Protein AF-A0A1Z8R9D2-F1 (afdb_monomer_lite)

Radius of gyration: 16.12 Å; chains: 1; bounding box: 40×30×42 Å

Sequence (87 aa):
KFWLNERKKWRRGLQDAALLEFGDRFEETPKGKLYIHVPEISEIRKALKQIGFVVEKDVLRSKIATESKLVNEYSDECRFWVARKPG

pLDDT: mean 92.04, std 4.84, range [69.5, 98.25]

Structure (mmCIF, N/CA/C/O backbone):
data_AF-A0A1Z8R9D2-F1
#
_entry.id   AF-A0A1Z8R9D2-F1
#
loop_
_atom_site.group_PDB
_atom_site.id
_atom_site.type_symbol
_atom_site.label_atom_id
_atom_site.label_alt_id
_atom_site.label_comp_id
_atom_site.label_asym_id
_atom_site.label_entity_id
_atom_site.label_seq_id
_atom_site.pdbx_PDB_ins_code
_atom_site.Cartn_x
_atom_site.Cartn_y
_atom_site.Cartn_z
_atom_site.occupancy
_atom_site.B_iso_or_equiv
_atom_site.auth_seq_id
_atom_site.auth_comp_id
_atom_site.auth_asym_id
_atom_site.auth_atom_id
_atom_site.pdbx_PDB_model_num
ATOM 1 N N . LYS A 1 1 ? 1.113 9.463 -9.408 1.00 69.50 1 LYS A N 1
ATOM 2 C CA . LYS A 1 1 ? 1.622 9.306 -10.799 1.00 69.50 1 LYS A CA 1
ATOM 3 C C . LYS A 1 1 ? 1.768 7.835 -11.200 1.00 69.50 1 LYS A C 1
ATOM 5 O O . LYS A 1 1 ? 1.290 7.504 -12.274 1.00 69.50 1 LYS A O 1
ATOM 10 N N . PHE A 1 2 ? 2.325 6.970 -10.339 1.00 79.44 2 PHE A N 1
ATOM 11 C CA . PHE A 1 2 ? 2.482 5.528 -10.593 1.00 79.44 2 PHE A CA 1
ATOM 12 C C . PHE A 1 2 ? 1.239 4.850 -11.199 1.00 79.44 2 PHE A C 1
ATOM 14 O O . PHE A 1 2 ? 1.274 4.461 -12.358 1.00 79.44 2 PHE A O 1
ATOM 21 N N . TRP A 1 3 ? 0.114 4.822 -10.477 1.00 82.75 3 TRP A N 1
ATOM 22 C CA . TRP A 1 3 ? -1.094 4.100 -10.899 1.00 82.75 3 TRP A CA 1
ATOM 23 C C . TRP A 1 3 ? -1.658 4.516 -12.258 1.00 82.75 3 TRP A C 1
ATOM 25 O O . TRP A 1 3 ? -2.154 3.685 -13.012 1.00 82.75 3 TRP A O 1
ATOM 35 N N . LEU A 1 4 ? -1.564 5.805 -12.595 1.00 85.06 4 LEU A N 1
ATOM 36 C CA . LEU A 1 4 ? -2.007 6.312 -13.894 1.00 85.06 4 LEU A CA 1
ATOM 37 C C . LEU A 1 4 ? -1.125 5.791 -15.031 1.00 85.06 4 LEU A C 1
ATOM 39 O O . LEU A 1 4 ? -1.636 5.467 -16.100 1.00 85.06 4 LEU A O 1
ATOM 43 N N . ASN A 1 5 ? 0.188 5.724 -14.811 1.00 85.75 5 ASN A N 1
ATOM 44 C CA . ASN A 1 5 ? 1.128 5.204 -15.798 1.00 85.75 5 ASN A CA 1
ATOM 45 C C . ASN A 1 5 ? 1.009 3.685 -15.913 1.00 85.75 5 ASN A C 1
ATOM 47 O O . ASN A 1 5 ? 0.957 3.169 -17.025 1.00 85.75 5 ASN A O 1
ATOM 51 N N . GLU A 1 6 ? 0.878 2.997 -14.783 1.00 88.00 6 GLU A N 1
ATOM 52 C CA . GLU A 1 6 ? 0.730 1.547 -14.747 1.00 88.00 6 GLU A CA 1
ATOM 53 C C . GLU A 1 6 ? -0.535 1.114 -15.486 1.00 88.00 6 GLU A C 1
ATOM 55 O O . GLU A 1 6 ? -0.484 0.332 -16.432 1.00 88.00 6 GLU A O 1
ATOM 60 N N . ARG A 1 7 ? -1.668 1.759 -15.198 1.00 90.38 7 ARG A N 1
ATOM 61 C CA . ARG A 1 7 ? -2.931 1.495 -15.897 1.00 90.38 7 ARG A CA 1
ATOM 62 C C . ARG A 1 7 ? -2.840 1.734 -17.408 1.00 90.38 7 ARG A C 1
ATOM 64 O O . ARG A 1 7 ? -3.504 1.041 -18.176 1.00 90.38 7 ARG A O 1
ATOM 71 N N . LYS A 1 8 ? -2.032 2.705 -17.857 1.00 91.06 8 LYS A N 1
ATOM 72 C CA . LYS A 1 8 ? -1.785 2.945 -19.290 1.00 91.06 8 LYS A CA 1
ATOM 73 C C . LYS A 1 8 ? -0.955 1.829 -19.927 1.00 91.06 8 LYS A C 1
ATOM 75 O O . LYS A 1 8 ? -1.273 1.455 -21.052 1.00 91.06 8 LYS A O 1
ATOM 80 N N . LYS A 1 9 ? 0.076 1.321 -19.241 1.00 89.88 9 LYS A N 1
ATOM 81 C CA . LYS A 1 9 ? 0.907 0.207 -19.730 1.00 89.88 9 LYS A CA 1
ATOM 82 C C . LYS A 1 9 ? 0.077 -1.062 -19.885 1.00 89.88 9 LYS A C 1
ATOM 84 O O . LYS A 1 9 ? -0.021 -1.581 -20.991 1.00 89.88 9 LYS A O 1
ATOM 89 N N . TRP A 1 10 ? -0.609 -1.464 -18.817 1.00 90.44 10 TRP A N 1
ATOM 90 C CA . TRP A 1 10 ? -1.414 -2.687 -18.782 1.00 90.44 10 TRP A CA 1
ATOM 91 C C . TRP A 1 10 ? -2.552 -2.679 -19.800 1.00 90.44 10 TRP A C 1
ATOM 93 O O . TRP A 1 10 ? -2.762 -3.657 -20.508 1.00 90.44 10 TRP A O 1
ATOM 103 N N . ARG A 1 11 ? -3.243 -1.542 -19.973 1.00 91.25 11 ARG A N 1
ATOM 104 C CA . ARG A 1 11 ? -4.291 -1.413 -21.002 1.00 91.25 11 ARG A CA 1
ATOM 105 C C . ARG A 1 11 ? -3.761 -1.624 -22.423 1.00 91.25 11 ARG A C 1
ATOM 107 O O . ARG A 1 11 ? -4.514 -2.037 -23.295 1.00 91.25 11 ARG A O 1
ATOM 114 N N . ARG A 1 12 ? -2.498 -1.275 -22.671 1.00 92.56 12 ARG A N 1
ATOM 115 C CA . ARG A 1 12 ? -1.856 -1.385 -23.986 1.00 92.56 12 ARG A CA 1
ATOM 116 C C . ARG A 1 12 ? -1.101 -2.706 -24.170 1.00 92.56 12 ARG A C 1
ATOM 118 O O . ARG A 1 12 ? -0.514 -2.880 -25.230 1.00 92.56 12 ARG A O 1
ATOM 125 N N . GLY A 1 13 ? -1.081 -3.594 -23.171 1.00 89.00 13 GLY A N 1
ATOM 126 C CA . GLY A 1 13 ? -0.256 -4.806 -23.208 1.00 89.00 13 GLY A CA 1
ATOM 127 C C . GLY A 1 13 ? 1.252 -4.521 -23.157 1.00 89.00 13 GLY A C 1
ATOM 128 O O . GLY A 1 13 ? 2.037 -5.324 -23.641 1.00 89.00 13 GLY A O 1
ATOM 129 N N . LEU A 1 14 ? 1.652 -3.350 -22.645 1.00 90.06 14 LEU A N 1
ATOM 130 C CA . LEU A 1 14 ? 3.046 -2.882 -22.581 1.00 90.06 14 LEU A CA 1
ATOM 131 C C . LEU A 1 14 ? 3.649 -3.005 -21.173 1.00 90.06 14 LEU A C 1
ATOM 133 O O . LEU A 1 14 ? 4.657 -2.364 -20.868 1.00 90.06 14 LEU A O 1
ATOM 137 N N . GLN A 1 15 ? 2.985 -3.727 -20.276 1.00 89.19 15 GLN A N 1
ATOM 138 C CA . GLN A 1 15 ? 3.570 -4.114 -19.000 1.00 89.19 15 GLN A CA 1
ATOM 139 C C . GLN A 1 15 ? 4.743 -5.075 -19.229 1.00 89.19 15 GLN A C 1
ATOM 141 O O . GLN A 1 15 ? 4.817 -5.744 -20.258 1.00 89.19 15 GLN A O 1
ATOM 146 N N . ASP A 1 16 ? 5.663 -5.128 -18.271 1.00 85.12 16 ASP A N 1
ATOM 147 C CA . ASP A 1 16 ? 6.731 -6.123 -18.294 1.00 85.12 16 ASP A CA 1
ATOM 148 C C . ASP A 1 16 ? 6.109 -7.526 -18.187 1.00 85.12 16 ASP A C 1
ATOM 150 O O . ASP A 1 16 ? 5.296 -7.781 -17.300 1.00 85.12 16 ASP A O 1
ATOM 154 N N . ALA A 1 17 ? 6.465 -8.416 -19.114 1.00 85.25 17 ALA A N 1
ATOM 155 C CA . ALA A 1 17 ? 5.921 -9.769 -19.194 1.00 85.25 17 ALA A CA 1
ATOM 156 C C . ALA A 1 17 ? 6.314 -10.652 -17.996 1.00 85.25 17 ALA A C 1
ATOM 158 O O . ALA A 1 17 ? 5.702 -11.697 -17.790 1.00 85.25 17 ALA A O 1
ATOM 159 N N . ALA A 1 18 ? 7.321 -10.248 -17.214 1.00 85.94 18 ALA A N 1
ATOM 160 C CA . ALA A 1 18 ? 7.685 -10.911 -15.967 1.00 85.94 18 ALA A CA 1
ATOM 161 C C . ALA A 1 18 ? 6.739 -10.575 -14.796 1.00 85.94 18 ALA A C 1
ATOM 163 O O . ALA A 1 18 ? 6.796 -11.248 -13.768 1.00 85.94 18 ALA A O 1
ATOM 164 N N . LEU A 1 19 ? 5.895 -9.544 -14.923 1.00 86.94 19 LEU A N 1
ATOM 165 C CA . LEU A 1 19 ? 4.919 -9.147 -13.905 1.00 86.94 19 LEU A CA 1
ATOM 166 C C . LEU A 1 19 ? 3.628 -9.954 -14.073 1.00 86.94 19 LEU A C 1
ATOM 168 O O . LEU A 1 19 ? 3.090 -10.048 -15.177 1.00 86.94 19 LEU A O 1
ATOM 172 N N . LEU A 1 20 ? 3.132 -10.530 -12.978 1.00 86.44 20 LEU A N 1
ATOM 173 C CA . LEU A 1 20 ? 2.007 -11.467 -13.005 1.00 86.44 20 LEU A CA 1
ATOM 174 C C . LEU A 1 20 ? 0.671 -10.747 -12.794 1.00 86.44 20 LEU A C 1
ATOM 176 O O . LEU A 1 20 ? -0.320 -11.045 -13.460 1.00 86.44 20 LEU A O 1
ATOM 180 N N . GLU A 1 21 ? 0.659 -9.772 -11.894 1.00 89.75 21 GLU A N 1
ATOM 181 C CA . GLU A 1 21 ? -0.513 -9.061 -11.408 1.00 89.75 21 GLU A CA 1
ATOM 182 C C . GLU A 1 21 ? -0.351 -7.541 -11.547 1.00 89.75 21 GLU A C 1
ATOM 184 O O . GLU A 1 21 ? 0.743 -6.968 -11.523 1.00 89.75 21 GLU A O 1
ATOM 189 N N . PHE A 1 22 ? -1.482 -6.852 -11.706 1.00 90.25 22 PHE A N 1
ATOM 190 C CA . PHE A 1 22 ? -1.493 -5.397 -11.789 1.00 90.25 22 PHE A CA 1
ATOM 191 C C . PHE A 1 22 ? -1.005 -4.787 -10.472 1.00 90.25 22 PHE A C 1
ATOM 193 O O . PHE A 1 22 ? -1.584 -5.041 -9.425 1.00 90.25 22 PHE A O 1
ATOM 200 N N . GLY A 1 23 ? 0.022 -3.938 -10.538 1.00 89.50 23 GLY A N 1
ATOM 201 C CA . GLY A 1 23 ? 0.637 -3.347 -9.345 1.00 89.50 23 GLY A CA 1
ATOM 202 C C . GLY A 1 23 ? 1.923 -4.043 -8.897 1.00 89.50 23 GLY A C 1
ATOM 203 O O . GLY A 1 23 ? 2.641 -3.472 -8.069 1.00 89.50 23 GLY A O 1
ATOM 204 N N . ASP A 1 24 ? 2.264 -5.190 -9.493 1.00 92.12 24 ASP A N 1
ATOM 205 C CA . ASP A 1 24 ? 3.576 -5.813 -9.337 1.00 92.12 24 ASP A CA 1
ATOM 206 C C . ASP A 1 24 ? 4.687 -4.911 -9.869 1.00 92.12 24 ASP A C 1
ATOM 208 O O . ASP A 1 24 ? 4.531 -4.192 -10.863 1.00 92.12 24 ASP A O 1
ATOM 212 N N . ARG A 1 25 ? 5.843 -4.971 -9.210 1.00 89.31 25 ARG A N 1
ATOM 213 C CA . ARG A 1 25 ? 7.058 -4.278 -9.626 1.00 89.31 25 ARG A CA 1
ATOM 214 C C . ARG A 1 25 ? 8.289 -5.115 -9.333 1.00 89.31 25 ARG A C 1
ATOM 216 O O . ARG A 1 25 ? 8.384 -5.758 -8.288 1.00 89.31 25 ARG A O 1
ATOM 223 N N . PHE A 1 26 ? 9.259 -4.995 -10.231 1.00 89.69 26 PHE A N 1
ATOM 224 C CA . PHE A 1 26 ? 10.634 -5.417 -10.019 1.00 89.69 26 PHE A CA 1
ATOM 225 C C . PHE A 1 26 ? 11.549 -4.199 -10.022 1.00 89.69 26 PHE A C 1
ATOM 227 O O . PHE A 1 26 ? 11.474 -3.360 -10.921 1.00 89.69 26 PHE A O 1
ATOM 234 N N . GLU A 1 27 ? 12.432 -4.127 -9.035 1.00 86.94 27 GLU A N 1
ATOM 235 C CA . GLU A 1 27 ? 13.454 -3.092 -8.936 1.00 86.94 27 GLU A CA 1
ATOM 236 C C . GLU A 1 27 ? 14.809 -3.742 -8.630 1.00 86.94 27 GLU A C 1
ATOM 238 O 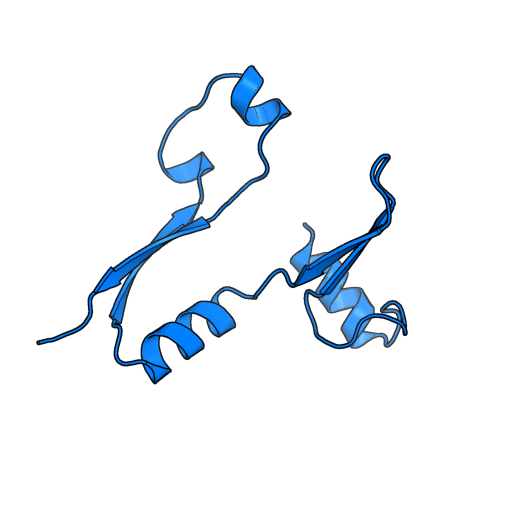O . GLU A 1 27 ? 14.935 -4.574 -7.731 1.00 86.94 27 GLU A O 1
ATOM 243 N N . GLU A 1 28 ? 15.837 -3.386 -9.400 1.00 91.06 28 GLU A N 1
ATOM 244 C CA . GLU A 1 28 ? 17.216 -3.764 -9.084 1.00 91.06 28 GLU A CA 1
ATOM 245 C C . GLU A 1 28 ? 17.718 -2.881 -7.942 1.00 91.06 28 GLU A C 1
ATOM 247 O O . GLU A 1 28 ? 17.691 -1.652 -8.035 1.00 91.06 28 GLU A O 1
ATOM 252 N N . THR A 1 29 ? 18.195 -3.498 -6.864 1.00 90.06 29 THR A N 1
ATOM 253 C CA . THR A 1 29 ? 18.771 -2.784 -5.720 1.00 90.06 29 THR A CA 1
ATOM 254 C C . THR A 1 29 ? 20.209 -3.247 -5.479 1.00 90.06 29 THR A C 1
ATOM 256 O O . THR A 1 29 ? 20.574 -4.353 -5.885 1.00 90.06 29 THR A O 1
ATOM 259 N N . PRO A 1 30 ? 21.036 -2.486 -4.737 1.00 93.81 30 PRO A N 1
ATOM 260 C CA . PRO A 1 30 ? 22.375 -2.941 -4.349 1.00 93.81 30 PRO A CA 1
ATOM 261 C C . PRO A 1 30 ? 22.397 -4.266 -3.567 1.00 93.81 30 PRO A C 1
ATOM 263 O O . PRO A 1 30 ? 23.444 -4.894 -3.458 1.00 93.81 30 PRO A O 1
ATOM 266 N N . LYS A 1 31 ? 21.256 -4.687 -3.001 1.00 90.25 31 LYS A N 1
ATOM 267 C CA . LYS A 1 31 ? 21.102 -5.944 -2.252 1.00 90.25 31 LYS A CA 1
ATOM 268 C C . LYS A 1 31 ? 20.500 -7.076 -3.096 1.00 90.25 31 LYS A C 1
ATOM 270 O O . LYS A 1 31 ? 20.204 -8.137 -2.554 1.00 90.25 31 LYS A O 1
ATOM 275 N N . GLY A 1 32 ? 20.319 -6.857 -4.398 1.00 92.62 32 GLY A N 1
ATOM 276 C CA . GLY A 1 32 ? 19.686 -7.784 -5.331 1.00 92.62 32 GLY A CA 1
ATOM 277 C C . GLY A 1 32 ? 18.310 -7.312 -5.801 1.00 92.62 32 GLY A C 1
ATOM 278 O O . GLY A 1 32 ? 17.888 -6.182 -5.537 1.00 92.62 32 GLY A O 1
ATOM 279 N N . LYS A 1 33 ? 17.608 -8.198 -6.509 1.00 90.06 33 LYS A N 1
ATOM 280 C CA . LYS A 1 33 ? 16.287 -7.918 -7.077 1.00 90.06 33 LYS A CA 1
ATOM 281 C C . LYS A 1 33 ? 15.225 -7.846 -5.988 1.00 90.06 33 LYS A C 1
ATOM 283 O O . LYS A 1 33 ? 15.023 -8.801 -5.241 1.00 90.06 33 LYS A O 1
ATOM 288 N N . LEU A 1 34 ? 14.522 -6.724 -5.947 1.00 89.69 34 LEU A N 1
ATOM 289 C CA . LEU A 1 34 ? 13.363 -6.495 -5.105 1.00 89.69 34 LEU A CA 1
ATOM 290 C C . LEU A 1 34 ? 12.098 -6.727 -5.927 1.00 89.69 34 LEU A C 1
ATOM 292 O O . LEU A 1 34 ? 11.904 -6.102 -6.968 1.00 89.69 34 LEU A O 1
ATOM 296 N N . TYR A 1 35 ? 11.243 -7.617 -5.438 1.00 90.88 35 TYR A N 1
ATOM 297 C CA . TYR A 1 35 ? 9.894 -7.799 -5.950 1.00 90.88 35 TYR A CA 1
ATOM 298 C C . TYR A 1 35 ? 8.888 -7.274 -4.935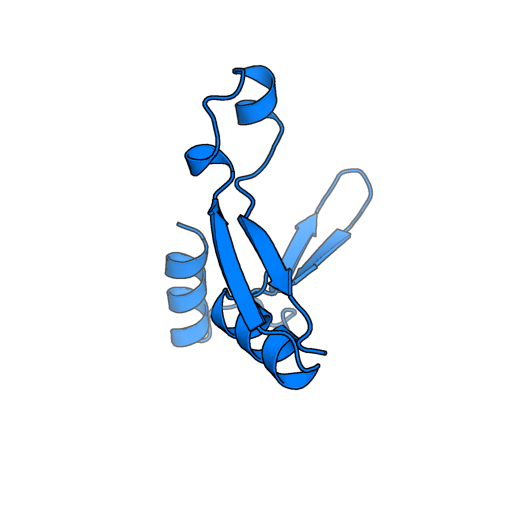 1.00 90.88 35 TYR A C 1
ATOM 300 O O . TYR A 1 35 ? 8.939 -7.656 -3.763 1.00 90.88 35 TYR A O 1
ATOM 308 N N . ILE A 1 36 ? 7.981 -6.407 -5.378 1.00 90.88 36 ILE A N 1
ATOM 309 C CA . ILE A 1 36 ? 6.911 -5.859 -4.543 1.00 90.88 36 ILE A CA 1
ATOM 310 C C . ILE A 1 36 ? 5.608 -5.890 -5.331 1.00 90.88 36 ILE A C 1
ATOM 312 O O . ILE A 1 36 ? 5.538 -5.360 -6.437 1.00 90.88 36 ILE A O 1
ATOM 316 N N . HIS A 1 37 ? 4.555 -6.409 -4.707 1.00 91.88 37 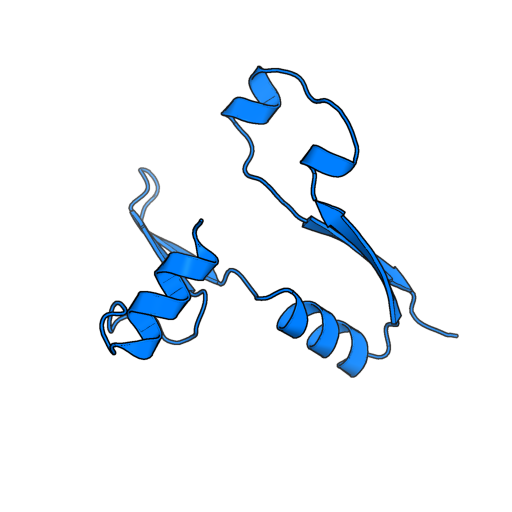HIS A N 1
ATOM 317 C CA . HIS A 1 37 ? 3.188 -6.135 -5.126 1.00 91.88 37 HIS A CA 1
ATOM 318 C C . HIS A 1 37 ? 2.676 -4.896 -4.386 1.00 91.88 37 HIS A C 1
ATOM 320 O O . HIS A 1 37 ? 2.582 -4.889 -3.155 1.00 91.88 37 HIS A O 1
ATOM 326 N N . VAL A 1 38 ? 2.373 -3.826 -5.122 1.00 90.88 38 VAL A N 1
ATOM 327 C CA . VAL A 1 38 ? 1.709 -2.646 -4.561 1.00 90.88 38 VAL A CA 1
ATOM 328 C C . VAL A 1 38 ? 0.217 -2.813 -4.826 1.00 90.88 38 VAL A C 1
ATOM 330 O O . VAL A 1 38 ? -0.154 -2.716 -5.987 1.00 90.88 38 VAL A O 1
ATOM 333 N N . PRO A 1 39 ? -0.633 -3.030 -3.808 1.00 91.69 39 PRO A N 1
ATOM 334 C CA . PRO A 1 39 ? -2.052 -3.297 -4.019 1.00 91.69 39 PRO A CA 1
ATOM 335 C C . PRO A 1 39 ? -2.852 -2.015 -4.265 1.00 91.69 39 PRO A C 1
ATOM 337 O O . PRO A 1 39 ? -2.579 -0.952 -3.687 1.00 91.69 39 PRO A O 1
ATOM 340 N N . GLU A 1 40 ? -3.905 -2.109 -5.072 1.00 91.38 40 GLU A N 1
ATOM 341 C CA . GLU A 1 40 ? -4.925 -1.075 -5.165 1.00 91.38 40 GLU A CA 1
ATOM 342 C C . GLU A 1 40 ? -5.704 -0.956 -3.841 1.00 91.38 40 GLU A C 1
ATOM 344 O O . GLU A 1 40 ? -5.912 -1.906 -3.084 1.00 91.38 40 GLU A O 1
ATOM 349 N N . ILE A 1 41 ? -6.224 0.244 -3.571 1.00 93.38 41 ILE A N 1
ATOM 350 C CA . ILE A 1 41 ? -7.041 0.526 -2.375 1.00 93.38 41 ILE A CA 1
ATOM 351 C C . ILE A 1 41 ? -8.253 -0.423 -2.304 1.00 93.38 41 ILE A C 1
ATOM 353 O O . ILE A 1 41 ? -8.648 -0.860 -1.223 1.00 93.38 41 ILE A O 1
ATOM 357 N N . SER A 1 42 ? -8.850 -0.750 -3.453 1.00 94.19 42 SER A N 1
ATOM 358 C CA . SER A 1 42 ? -9.972 -1.687 -3.556 1.00 94.19 42 SER A CA 1
ATOM 359 C C . SER A 1 42 ? -9.597 -3.114 -3.171 1.00 94.19 42 SER A C 1
ATOM 361 O O . SER A 1 42 ? -10.427 -3.799 -2.577 1.00 94.19 42 SER A O 1
ATOM 363 N N . GLU A 1 43 ? -8.373 -3.551 -3.465 1.00 95.19 43 GLU A N 1
ATOM 364 C CA . GLU A 1 43 ? -7.892 -4.894 -3.128 1.00 95.19 43 GLU A CA 1
ATOM 365 C C . GLU A 1 43 ? -7.764 -5.051 -1.617 1.00 95.19 43 GLU A C 1
ATOM 367 O O . GLU A 1 43 ? -8.350 -5.970 -1.047 1.00 95.19 43 GLU A O 1
ATOM 372 N N . ILE A 1 44 ? -7.138 -4.078 -0.945 1.00 95.88 44 ILE A N 1
ATOM 373 C CA . ILE A 1 44 ? -7.045 -4.062 0.522 1.00 95.88 44 ILE A CA 1
ATOM 374 C C . ILE A 1 44 ? -8.435 -4.031 1.168 1.00 95.88 44 ILE A C 1
ATOM 376 O O . ILE A 1 44 ? -8.718 -4.805 2.084 1.00 95.88 44 ILE A O 1
ATOM 380 N N . ARG A 1 45 ? -9.344 -3.181 0.671 1.00 97.25 45 ARG A N 1
ATOM 381 C CA . ARG A 1 45 ? -10.726 -3.105 1.180 1.00 97.25 45 ARG A CA 1
ATOM 382 C C . ARG A 1 45 ? -11.475 -4.424 1.012 1.00 97.25 45 ARG A C 1
ATOM 384 O O . ARG A 1 45 ? -12.194 -4.832 1.924 1.00 97.25 45 ARG A O 1
ATOM 391 N N . LYS A 1 46 ? -11.321 -5.082 -0.138 1.00 97.12 46 LYS A N 1
ATOM 392 C CA . LYS A 1 46 ? -11.937 -6.382 -0.417 1.00 97.12 46 LYS A CA 1
ATOM 393 C C . LYS A 1 46 ? -11.372 -7.457 0.507 1.00 97.12 46 LYS A C 1
ATOM 395 O O . LYS A 1 46 ? -12.167 -8.163 1.121 1.00 97.12 46 LYS A O 1
ATOM 400 N N . ALA A 1 47 ? -10.050 -7.526 0.650 1.00 96.75 47 ALA A N 1
ATOM 401 C CA . ALA A 1 47 ? -9.381 -8.488 1.518 1.00 96.75 47 ALA A CA 1
ATOM 402 C C . ALA A 1 47 ? -9.851 -8.343 2.971 1.00 96.75 47 ALA A C 1
ATOM 404 O O . ALA A 1 47 ? -10.346 -9.307 3.547 1.00 96.75 47 ALA A O 1
ATOM 405 N N . LEU A 1 48 ? -9.817 -7.123 3.526 1.00 97.19 48 LEU A N 1
ATOM 406 C CA . LEU A 1 48 ? -10.29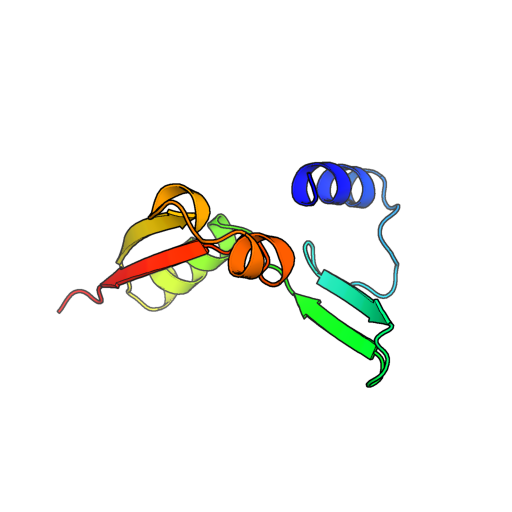5 -6.839 4.885 1.00 97.19 48 LEU A CA 1
ATOM 407 C C . LEU A 1 48 ? -11.768 -7.229 5.066 1.00 97.19 48 LEU A C 1
ATOM 409 O O . LEU A 1 48 ? -12.114 -7.894 6.041 1.00 97.19 48 LEU A O 1
ATOM 413 N N . LYS A 1 49 ? -12.633 -6.891 4.104 1.00 96.75 49 LYS A N 1
ATOM 414 C CA . LYS A 1 49 ? -14.050 -7.276 4.148 1.00 96.75 49 LYS A CA 1
ATOM 415 C C . LYS A 1 49 ? -14.240 -8.795 4.139 1.00 96.75 49 LYS A C 1
ATOM 417 O O . LYS A 1 49 ? -15.078 -9.300 4.880 1.00 96.75 49 LYS A O 1
ATOM 422 N N . GLN A 1 50 ? -13.487 -9.520 3.312 1.00 97.69 50 GLN A N 1
ATOM 423 C CA . GLN A 1 50 ? -13.586 -10.980 3.197 1.00 97.69 50 GLN A CA 1
ATOM 424 C C . GLN A 1 50 ? -13.248 -11.697 4.507 1.00 97.69 50 GLN A C 1
ATOM 426 O O . GLN A 1 50 ? -13.870 -12.707 4.817 1.00 97.69 50 GLN A O 1
ATOM 431 N N . ILE A 1 51 ? -12.322 -11.153 5.298 1.00 96.69 51 ILE A N 1
ATOM 432 C CA . ILE A 1 51 ? -11.951 -11.701 6.612 1.00 96.69 51 ILE A CA 1
AT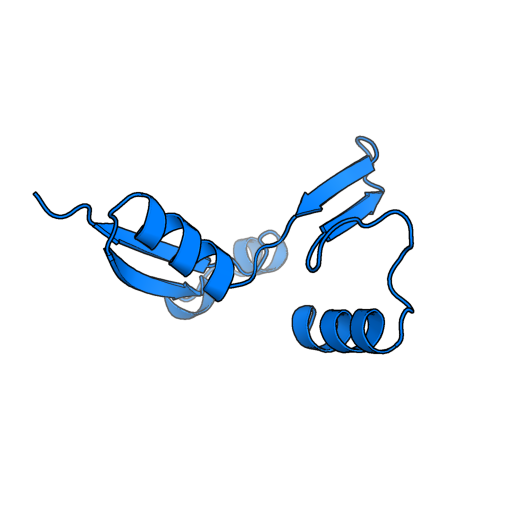OM 433 C C . ILE A 1 51 ? -12.781 -11.120 7.773 1.00 96.69 51 ILE A C 1
ATOM 435 O O . ILE A 1 51 ? -12.445 -11.310 8.943 1.00 96.69 51 ILE A O 1
ATOM 439 N N . GLY A 1 52 ? -13.871 -10.412 7.461 1.00 97.50 52 GLY A N 1
ATOM 440 C CA . GLY A 1 52 ? -14.832 -9.908 8.442 1.00 97.50 52 GLY A CA 1
ATOM 441 C C . GLY A 1 52 ? -14.440 -8.592 9.111 1.00 97.50 52 GLY A C 1
ATOM 442 O O . GLY A 1 52 ? -14.983 -8.273 10.161 1.00 97.50 52 GLY A O 1
ATOM 443 N N . PHE A 1 53 ? -13.516 -7.817 8.545 1.00 98.25 53 PHE A N 1
ATOM 444 C CA . PHE A 1 53 ? -13.206 -6.475 9.037 1.00 98.25 53 PHE A CA 1
ATOM 445 C C . PHE A 1 53 ? -14.034 -5.409 8.317 1.00 98.25 53 PHE A C 1
ATOM 447 O O . PHE A 1 53 ? -14.392 -5.528 7.144 1.00 98.25 53 PHE A O 1
ATOM 454 N N . VAL A 1 54 ? -14.276 -4.310 9.023 1.00 97.50 54 VAL A N 1
ATOM 455 C CA . VAL A 1 54 ? -14.820 -3.070 8.478 1.00 97.50 54 VAL A CA 1
ATOM 456 C C . VAL A 1 54 ? -13.703 -2.033 8.454 1.00 97.50 54 VAL A C 1
ATOM 458 O O . VAL A 1 54 ? -13.046 -1.799 9.467 1.00 97.50 54 VAL A O 1
ATOM 461 N N . VAL A 1 55 ? -13.481 -1.411 7.294 1.00 97.50 55 VAL A N 1
ATOM 462 C CA . VAL A 1 55 ? -12.538 -0.292 7.157 1.00 97.50 55 VAL A CA 1
ATOM 463 C C . VAL A 1 55 ? -13.217 0.981 7.642 1.00 97.50 55 VAL A C 1
ATOM 465 O O . VAL A 1 55 ? -14.163 1.447 7.010 1.00 97.50 55 VAL A O 1
ATOM 468 N N . GLU A 1 56 ? -12.717 1.549 8.734 1.00 97.31 56 GLU A N 1
ATOM 469 C CA . GLU A 1 56 ? -13.249 2.783 9.320 1.00 97.31 56 GLU A CA 1
ATOM 470 C C . GLU A 1 56 ? -12.605 4.016 8.690 1.00 97.31 56 GLU A C 1
ATOM 472 O O . GLU A 1 56 ? -13.277 5.010 8.414 1.00 97.31 56 GLU A O 1
ATOM 477 N N . LYS A 1 57 ? -11.297 3.947 8.420 1.00 96.50 57 LYS A N 1
ATOM 478 C CA . LYS A 1 57 ? -10.550 5.041 7.802 1.00 96.50 57 LYS A CA 1
ATOM 479 C C . LYS A 1 57 ? -9.330 4.521 7.064 1.00 96.50 57 LYS A C 1
ATOM 481 O O . LYS A 1 57 ? -8.688 3.565 7.488 1.00 96.50 57 LYS A O 1
ATOM 486 N N . ASP A 1 58 ? -8.963 5.219 6.002 1.00 96.88 58 ASP A N 1
ATOM 487 C CA . ASP A 1 58 ? -7.629 5.145 5.434 1.00 96.88 58 ASP A CA 1
ATOM 488 C C . ASP A 1 58 ? -7.154 6.547 5.055 1.00 96.88 58 ASP A C 1
ATOM 490 O O . ASP A 1 58 ? -7.948 7.411 4.675 1.00 96.88 58 ASP A O 1
ATOM 494 N N . VAL A 1 59 ? -5.865 6.811 5.231 1.00 97.06 59 VAL A N 1
ATOM 495 C CA . VAL A 1 59 ? -5.306 8.153 5.058 1.00 97.06 59 VAL A CA 1
ATOM 496 C C . VAL A 1 59 ? -3.860 8.064 4.586 1.00 97.06 59 VAL A C 1
ATOM 498 O O . VAL A 1 59 ? -3.108 7.189 5.008 1.00 97.06 59 VAL A O 1
ATOM 501 N N . LEU A 1 60 ? -3.485 8.949 3.664 1.00 94.75 60 LEU A N 1
ATOM 502 C CA . LEU A 1 60 ? -2.098 9.076 3.216 1.00 94.75 60 LEU A CA 1
ATOM 503 C C . LEU A 1 60 ? -1.249 9.701 4.319 1.00 94.75 60 LEU A C 1
ATOM 505 O O . LEU A 1 60 ? -1.733 10.598 5.010 1.00 94.75 60 LEU A O 1
ATOM 509 N N . ARG A 1 61 ? 0.008 9.275 4.443 1.00 94.31 61 ARG A N 1
ATOM 510 C CA . ARG A 1 61 ? 0.973 9.809 5.413 1.00 94.31 61 ARG A CA 1
ATOM 511 C C . ARG A 1 61 ? 1.012 11.339 5.383 1.00 94.31 61 ARG A C 1
ATOM 513 O O . ARG A 1 61 ? 0.767 11.972 6.408 1.00 94.31 61 ARG A O 1
ATOM 520 N N . SER A 1 62 ? 1.151 11.929 4.196 1.00 94.00 62 SER A N 1
ATOM 521 C CA . SER A 1 62 ? 1.190 13.390 4.003 1.00 94.00 62 SER A CA 1
ATOM 522 C C . SER A 1 62 ? -0.094 14.139 4.385 1.00 94.00 62 SER A C 1
ATOM 524 O O . SER A 1 62 ? -0.114 15.369 4.422 1.00 94.00 62 SER A O 1
ATOM 526 N N . LYS A 1 63 ? -1.195 13.425 4.650 1.00 96.00 63 LYS A N 1
ATOM 527 C CA . LYS A 1 63 ? -2.462 13.996 5.134 1.00 96.00 63 LYS A CA 1
ATOM 528 C C . LYS A 1 63 ? -2.639 13.882 6.647 1.00 96.00 63 LYS A C 1
ATOM 530 O O . LYS A 1 63 ? -3.598 14.448 7.164 1.00 96.00 63 LYS A O 1
ATOM 535 N N . ILE A 1 64 ? -1.765 13.152 7.340 1.00 95.06 64 ILE A N 1
ATOM 536 C CA . ILE A 1 64 ? -1.819 12.984 8.797 1.00 95.06 64 ILE A CA 1
ATOM 537 C C . ILE A 1 64 ? -1.089 14.132 9.490 1.00 95.06 64 ILE A C 1
ATOM 539 O O . ILE A 1 64 ? -1.629 14.721 10.423 1.00 95.06 64 ILE A O 1
ATOM 543 N N . ALA A 1 65 ? 0.126 14.446 9.044 1.00 93.38 65 ALA A N 1
ATOM 544 C CA . ALA A 1 65 ? 0.968 15.456 9.667 1.00 93.38 65 ALA A CA 1
ATOM 545 C C . ALA A 1 65 ? 1.954 16.058 8.660 1.00 93.38 65 ALA A C 1
ATOM 547 O O . ALA A 1 65 ? 2.271 15.456 7.635 1.00 93.38 65 ALA A O 1
ATOM 548 N N . THR A 1 66 ? 2.464 17.244 8.987 1.00 95.00 66 THR A N 1
ATOM 549 C CA . THR A 1 66 ? 3.632 17.812 8.312 1.00 95.00 66 THR A CA 1
ATOM 550 C C . THR A 1 66 ? 4.884 17.170 8.891 1.00 95.00 66 THR A C 1
ATOM 552 O O . THR A 1 66 ? 5.157 17.306 10.082 1.00 95.00 66 THR A O 1
ATOM 555 N N . GLU A 1 67 ? 5.652 16.483 8.054 1.00 94.88 67 GLU A N 1
ATOM 556 C CA . GLU A 1 67 ? 6.861 15.778 8.479 1.00 94.88 67 GLU A CA 1
ATOM 557 C C . GLU A 1 67 ? 8.136 16.549 8.144 1.00 94.88 67 GLU A C 1
ATOM 559 O O . GLU A 1 67 ? 8.150 17.455 7.304 1.00 94.88 67 GLU A O 1
ATOM 564 N N . SER A 1 68 ? 9.227 16.185 8.822 1.00 96.62 68 SER A N 1
ATOM 565 C CA . SER A 1 68 ? 10.528 16.802 8.588 1.00 96.62 68 SER A CA 1
ATOM 566 C C . SER A 1 68 ? 11.022 16.526 7.167 1.00 96.62 68 SER A C 1
ATOM 568 O O . SER A 1 68 ? 10.644 15.546 6.519 1.00 96.62 68 SER A O 1
ATOM 570 N N . LYS A 1 69 ? 11.923 17.387 6.687 1.00 96.12 69 LYS A N 1
ATOM 571 C CA . LYS A 1 69 ? 12.556 17.227 5.375 1.00 96.12 69 LYS A CA 1
ATOM 572 C C . LYS A 1 69 ? 13.196 15.842 5.214 1.00 96.12 69 LYS A C 1
ATOM 574 O O . LYS A 1 69 ? 12.944 15.186 4.213 1.00 96.12 69 LYS A O 1
ATOM 579 N N . LEU A 1 70 ? 13.926 15.379 6.233 1.00 96.31 70 LEU A N 1
ATOM 580 C CA . LEU A 1 70 ? 14.581 14.068 6.227 1.00 96.31 70 LEU A CA 1
ATOM 581 C C . LEU A 1 70 ? 13.583 12.923 5.998 1.00 96.31 70 LEU A C 1
ATOM 583 O O . LEU A 1 70 ? 13.844 12.025 5.204 1.00 96.31 70 LEU A O 1
ATOM 587 N N . VAL A 1 71 ? 12.425 12.962 6.664 1.00 94.06 71 VAL A N 1
ATOM 588 C CA . VAL A 1 71 ? 11.402 11.916 6.518 1.00 94.06 71 VAL A CA 1
ATOM 589 C C . VAL A 1 71 ? 10.784 11.946 5.121 1.00 94.06 71 VAL A C 1
ATOM 591 O O . VAL A 1 71 ? 10.595 10.892 4.521 1.00 94.06 71 VAL A O 1
ATOM 594 N N . ASN A 1 72 ? 10.520 13.135 4.576 1.00 92.25 72 ASN A N 1
ATOM 595 C CA . ASN A 1 72 ? 9.973 13.292 3.226 1.00 92.25 72 ASN A CA 1
ATOM 596 C C . ASN A 1 72 ? 10.947 12.879 2.115 1.00 92.25 72 ASN A C 1
ATOM 598 O O . ASN A 1 72 ? 10.496 12.480 1.047 1.00 92.25 72 ASN A O 1
ATOM 602 N N . GLU A 1 73 ? 12.255 12.983 2.355 1.00 93.12 73 GLU A N 1
ATOM 603 C CA . GLU A 1 73 ? 13.290 12.553 1.407 1.00 93.12 73 GLU A CA 1
ATOM 604 C C . GLU A 1 73 ? 13.550 11.046 1.469 1.00 93.12 73 GLU A C 1
ATOM 606 O O . GLU A 1 73 ? 13.834 10.435 0.443 1.00 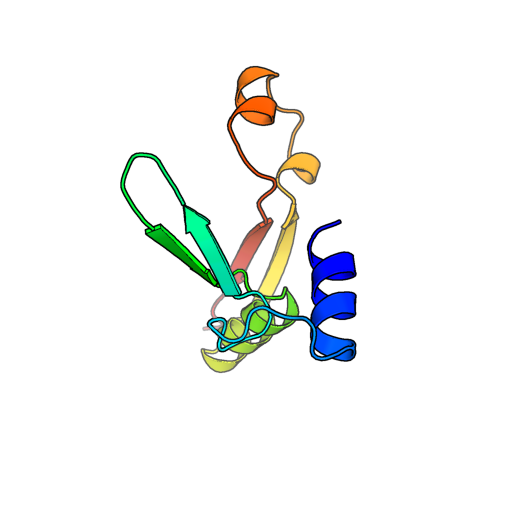93.12 73 GLU A O 1
ATOM 611 N N . TYR A 1 74 ? 13.454 10.447 2.657 1.00 91.81 74 TYR A N 1
ATOM 612 C CA . TYR A 1 74 ? 13.749 9.028 2.853 1.00 91.81 74 TYR A CA 1
ATOM 613 C C . TYR A 1 74 ? 12.538 8.114 2.634 1.00 91.81 74 TYR A C 1
ATOM 615 O O . TYR A 1 74 ? 12.682 7.002 2.132 1.00 91.81 74 TYR A O 1
ATOM 623 N N . SER A 1 75 ? 11.350 8.544 3.060 1.00 89.81 75 SER A N 1
ATOM 624 C CA . SER A 1 75 ? 10.172 7.678 3.123 1.00 89.81 75 SER A CA 1
ATOM 625 C C . SER A 1 75 ? 9.260 7.893 1.927 1.00 89.81 75 SER A C 1
ATOM 627 O O . SER A 1 75 ? 8.911 9.028 1.595 1.00 89.81 75 SER A O 1
ATOM 629 N N . ASP A 1 76 ? 8.763 6.801 1.357 1.00 88.06 76 ASP A N 1
ATOM 630 C CA . ASP A 1 76 ? 7.711 6.863 0.350 1.00 88.06 76 ASP A CA 1
ATOM 631 C C . ASP A 1 76 ? 6.379 7.366 0.929 1.00 88.06 76 ASP A C 1
ATOM 633 O O . ASP A 1 76 ? 6.130 7.399 2.142 1.00 88.06 76 ASP A O 1
ATOM 637 N N . GLU A 1 77 ? 5.485 7.793 0.041 1.00 89.38 77 GLU A N 1
ATOM 638 C CA . GLU A 1 77 ? 4.098 8.061 0.407 1.00 89.38 77 GLU A CA 1
ATOM 639 C C . GLU A 1 77 ? 3.391 6.728 0.689 1.00 89.38 77 GLU A C 1
ATOM 641 O O . GLU A 1 77 ? 3.183 5.915 -0.214 1.00 89.38 77 GLU A O 1
ATOM 646 N N . CYS A 1 78 ? 2.993 6.513 1.942 1.00 90.06 78 CYS A N 1
ATOM 647 C CA . CYS A 1 78 ? 2.279 5.317 2.369 1.00 90.06 78 CYS A CA 1
ATOM 648 C C . CYS A 1 78 ? 0.850 5.648 2.817 1.00 90.06 78 CYS A C 1
ATOM 650 O O . CYS A 1 78 ? 0.480 6.806 3.030 1.00 90.06 78 CYS A O 1
ATOM 652 N N . ARG A 1 79 ? 0.017 4.611 2.926 1.00 94.06 79 ARG A N 1
ATOM 653 C CA . ARG A 1 79 ? -1.371 4.721 3.378 1.00 94.06 79 ARG A CA 1
ATOM 654 C C . ARG A 1 79 ? -1.541 3.960 4.681 1.00 94.06 79 ARG A C 1
ATOM 656 O O . ARG A 1 79 ? -1.290 2.760 4.734 1.00 94.06 79 ARG A O 1
ATOM 663 N N . PHE A 1 80 ? -2.017 4.659 5.699 1.00 95.81 80 PHE A N 1
ATOM 664 C CA . PHE A 1 80 ? -2.404 4.071 6.971 1.00 95.81 80 PHE A CA 1
ATOM 665 C C . PHE A 1 80 ? -3.861 3.632 6.914 1.00 95.81 80 PHE A C 1
ATOM 667 O O . PHE A 1 80 ? -4.697 4.326 6.332 1.00 95.81 80 PHE A O 1
ATOM 674 N N . TRP A 1 81 ? -4.155 2.497 7.540 1.00 97.19 81 TRP A N 1
ATOM 675 C CA . TRP A 1 81 ? -5.478 1.884 7.570 1.00 97.19 81 TRP A CA 1
ATOM 676 C C . TRP A 1 81 ? -5.922 1.681 9.014 1.00 97.19 81 TRP A C 1
ATOM 678 O O . TRP A 1 81 ? -5.162 1.176 9.835 1.00 97.19 81 TRP A O 1
ATOM 688 N N . VAL A 1 82 ? -7.168 2.043 9.302 1.00 97.38 82 VAL A N 1
ATOM 689 C CA . VAL A 1 82 ? -7.858 1.735 10.554 1.00 97.38 82 VAL A CA 1
ATOM 690 C C . VAL A 1 82 ? -9.008 0.803 10.206 1.00 97.38 82 VAL A C 1
ATOM 692 O O . VAL A 1 82 ? -9.934 1.179 9.480 1.00 97.38 82 VAL A O 1
ATOM 695 N N . ALA A 1 83 ? -8.921 -0.432 10.689 1.00 97.62 83 ALA A N 1
ATOM 696 C CA . ALA A 1 83 ? -9.916 -1.464 10.457 1.00 97.62 83 ALA A CA 1
ATOM 697 C C . ALA A 1 83 ? -10.312 -2.117 11.779 1.00 97.62 83 ALA A C 1
ATOM 699 O O . ALA A 1 83 ? -9.464 -2.401 12.623 1.00 97.62 83 ALA A O 1
ATOM 700 N N . ARG A 1 84 ? -11.606 -2.386 11.932 1.00 97.88 84 ARG A N 1
ATOM 701 C CA . ARG A 1 84 ? -12.179 -3.014 13.121 1.00 97.88 84 ARG A CA 1
ATOM 702 C C . ARG A 1 84 ? -12.831 -4.333 12.744 1.00 97.88 84 ARG A C 1
ATOM 704 O O . ARG A 1 84 ? -13.550 -4.404 11.749 1.00 97.88 84 ARG A O 1
ATOM 711 N N . LYS A 1 85 ? -12.629 -5.362 13.564 1.00 96.38 85 LYS A N 1
ATOM 712 C CA . LYS A 1 85 ? -13.402 -6.603 13.492 1.00 96.38 85 LYS A CA 1
ATOM 713 C C . LYS A 1 85 ? -14.672 -6.434 14.338 1.00 96.38 85 LYS A C 1
ATOM 715 O O . LYS A 1 85 ? -14.540 -6.154 15.530 1.00 96.38 85 LYS A O 1
ATOM 720 N N . PRO A 1 86 ? -15.884 -6.507 13.761 1.00 92.44 86 PRO A N 1
ATOM 721 C CA . PRO A 1 86 ? -17.113 -6.557 14.545 1.00 92.44 86 PRO A CA 1
ATOM 722 C C . PRO A 1 86 ? -17.092 -7.784 15.466 1.00 92.44 86 PRO A C 1
ATOM 724 O O . PRO A 1 86 ? -16.608 -8.841 15.057 1.00 92.44 86 PRO A O 1
ATOM 727 N N . GLY A 1 87 ? -17.542 -7.596 16.708 1.00 80.38 87 GLY A N 1
ATOM 728 C CA . GLY A 1 87 ? -17.762 -8.681 17.667 1.00 80.38 87 GLY A CA 1
ATOM 729 C C . GLY A 1 87 ? -19.053 -9.431 17.393 1.00 80.38 87 GLY A C 1
ATOM 730 O O . GLY A 1 87 ? -19.918 -8.858 16.690 1.00 80.38 87 GLY A O 1
#

Secondary structure (DSSP, 8-state):
-HHHHHHHHHHTT-S-TT--STTEEEEEETTEEEEEE---HHHHHHHHHHTT-EEEEEEEGGGT-PPPHHHHHHS---EEEEEE---

Foldseek 3Di:
DVLVVLVVCVVVVNPDPVDDDRQWDWDQDPVGIDIDRDDDPVVVCVVCVVVQKDWPDKDWPVRPDDDDPVCVVPDDTDMDTDIDHDD